Protein AF-A0A249P5S8-F1 (afdb_monomer_lite)

Structure (mmCIF, N/CA/C/O backbone):
data_AF-A0A249P5S8-F1
#
_entry.id   AF-A0A249P5S8-F1
#
loop_
_atom_site.group_PDB
_atom_site.id
_atom_site.type_symbol
_atom_site.label_atom_id
_atom_site.label_alt_id
_atom_site.label_comp_id
_atom_site.label_asym_id
_atom_site.label_entity_id
_atom_site.label_seq_id
_atom_site.pdbx_PDB_ins_code
_atom_site.Cartn_x
_atom_site.Cartn_y
_atom_site.Cartn_z
_atom_site.occupancy
_atom_site.B_iso_or_equiv
_atom_site.auth_seq_id
_atom_site.auth_comp_id
_atom_site.auth_asym_id
_atom_site.auth_atom_id
_atom_site.pdbx_PDB_model_num
ATOM 1 N N . MET A 1 1 ? -18.898 3.555 3.134 1.00 64.94 1 MET A N 1
ATOM 2 C CA . MET A 1 1 ? -17.764 3.024 3.920 1.00 64.94 1 MET A CA 1
ATOM 3 C C . MET A 1 1 ? -17.975 3.401 5.378 1.00 64.94 1 MET A C 1
ATOM 5 O O . MET A 1 1 ? -18.352 4.548 5.607 1.00 64.94 1 MET A O 1
ATOM 9 N N . PRO A 1 2 ? -17.784 2.480 6.338 1.00 76.31 2 PRO A N 1
ATOM 10 C CA . PRO A 1 2 ? -17.786 2.816 7.763 1.00 76.31 2 PRO A CA 1
ATOM 11 C C . PRO A 1 2 ? -16.733 3.896 8.052 1.00 76.31 2 PRO A C 1
ATOM 13 O O . PRO A 1 2 ? -15.637 3.835 7.495 1.00 76.31 2 PRO A O 1
ATOM 16 N N . LYS A 1 3 ? -17.052 4.889 8.890 1.00 85.56 3 LYS A N 1
ATOM 17 C CA . LYS A 1 3 ? -16.116 5.959 9.265 1.00 85.56 3 LYS A CA 1
ATOM 18 C C . LYS A 1 3 ? -15.726 5.793 10.726 1.00 85.56 3 LYS A C 1
ATOM 20 O O . LYS A 1 3 ? -16.509 6.136 11.601 1.00 85.56 3 LYS A O 1
ATOM 25 N N . ALA A 1 4 ? -14.515 5.300 10.961 1.00 88.25 4 ALA A N 1
ATOM 26 C CA . ALA A 1 4 ? -13.971 5.208 12.305 1.00 88.25 4 ALA A CA 1
ATOM 27 C C . ALA A 1 4 ? -13.692 6.599 12.894 1.00 88.25 4 ALA A C 1
ATOM 29 O O . ALA A 1 4 ? -13.228 7.505 12.197 1.00 88.25 4 ALA A O 1
ATOM 30 N N . THR A 1 5 ? -13.940 6.740 14.191 1.00 90.31 5 THR A N 1
ATOM 31 C CA . THR A 1 5 ? -13.659 7.942 14.993 1.00 90.31 5 THR A CA 1
ATOM 32 C C . THR A 1 5 ? -12.510 7.731 15.980 1.00 90.31 5 THR A C 1
ATOM 34 O O . THR A 1 5 ? -12.009 8.688 16.562 1.00 90.31 5 THR A O 1
ATOM 37 N N . SER A 1 6 ? -12.048 6.486 16.132 1.00 92.62 6 SER A N 1
ATOM 38 C CA . SER A 1 6 ? -10.920 6.107 16.984 1.00 92.62 6 SER A CA 1
ATOM 39 C C . SER A 1 6 ? -10.088 4.985 16.356 1.00 92.62 6 SER A C 1
ATOM 41 O O . SER A 1 6 ? -10.570 4.240 15.501 1.00 92.62 6 SER A O 1
ATOM 43 N N . ALA A 1 7 ? -8.845 4.821 16.820 1.00 91.06 7 ALA A N 1
ATOM 44 C CA . ALA A 1 7 ? -7.972 3.723 16.398 1.00 91.06 7 ALA A CA 1
ATOM 45 C C . ALA A 1 7 ? -8.577 2.341 16.717 1.00 91.06 7 ALA A C 1
ATOM 47 O O . ALA A 1 7 ? -8.507 1.425 15.900 1.00 91.06 7 ALA A O 1
ATOM 48 N N . GLY A 1 8 ? -9.228 2.197 17.877 1.00 92.44 8 GLY A N 1
ATOM 49 C CA . GLY A 1 8 ? -9.896 0.952 18.265 1.00 92.44 8 GLY A CA 1
ATOM 50 C C . GLY A 1 8 ? -11.066 0.601 17.344 1.00 92.44 8 GLY A C 1
ATOM 51 O O . GLY A 1 8 ? -11.173 -0.538 16.891 1.00 92.44 8 GLY A O 1
ATOM 52 N N . GLU A 1 9 ? -11.899 1.588 17.008 1.00 93.62 9 GLU A N 1
ATOM 53 C CA . GLU A 1 9 ? -13.001 1.414 16.055 1.00 93.62 9 GLU A CA 1
ATOM 54 C C . GLU A 1 9 ? -12.481 1.077 14.649 1.00 93.62 9 GLU A C 1
ATOM 56 O O . GLU A 1 9 ? -12.995 0.167 13.999 1.00 93.62 9 GLU A O 1
ATOM 61 N N . ALA A 1 10 ? -11.408 1.742 14.205 1.00 92.44 10 ALA A N 1
ATOM 62 C CA . ALA A 1 10 ? -10.759 1.443 12.932 1.00 92.44 10 ALA A CA 1
ATOM 63 C C . ALA A 1 10 ? -10.268 -0.010 12.883 1.00 92.44 10 ALA A C 1
ATOM 65 O O . ALA A 1 10 ? -10.552 -0.726 11.924 1.00 92.44 10 ALA A O 1
ATOM 66 N N . MET A 1 11 ? -9.602 -0.481 13.939 1.00 93.19 11 MET A N 1
ATOM 67 C CA . MET A 1 11 ? -9.139 -1.867 14.026 1.00 93.19 11 MET A CA 1
ATOM 68 C C . MET A 1 11 ? -10.287 -2.876 14.068 1.00 93.19 11 MET A C 1
ATOM 70 O O . MET A 1 11 ? -10.163 -3.954 13.488 1.00 93.19 11 MET A O 1
ATOM 74 N N . ALA A 1 12 ? -11.407 -2.547 14.717 1.00 92.94 12 ALA A N 1
ATOM 75 C CA . ALA A 1 12 ? -12.593 -3.399 14.709 1.00 92.94 12 ALA A CA 1
ATOM 76 C C . ALA A 1 12 ? -13.155 -3.564 13.287 1.00 92.94 12 ALA A C 1
ATOM 78 O O . ALA A 1 12 ? -13.400 -4.690 12.854 1.00 92.94 12 ALA A O 1
ATOM 79 N N . ILE A 1 13 ? -13.266 -2.464 12.535 1.00 92.38 13 ILE A N 1
ATOM 80 C CA . ILE A 1 13 ? -13.688 -2.484 11.128 1.00 92.38 13 ILE A CA 1
ATOM 81 C C . ILE A 1 13 ? -12.704 -3.302 10.284 1.00 92.38 13 ILE A C 1
ATOM 83 O O . ILE A 1 13 ? -13.120 -4.178 9.533 1.00 92.38 13 ILE A O 1
ATOM 87 N N . VAL A 1 14 ? -11.396 -3.073 10.424 1.00 91.88 14 VAL A N 1
ATOM 88 C CA . VAL A 1 14 ? -10.373 -3.828 9.681 1.00 91.88 14 VAL A CA 1
ATOM 89 C C . VAL A 1 14 ? -10.524 -5.329 9.926 1.00 91.88 14 VAL A C 1
ATOM 91 O O . VAL A 1 14 ? -10.625 -6.100 8.974 1.00 91.88 14 VAL A O 1
ATOM 94 N N . ARG A 1 15 ? -10.619 -5.753 11.190 1.00 91.38 15 ARG A N 1
ATOM 95 C CA . ARG A 1 15 ? -10.777 -7.169 11.560 1.00 91.38 15 ARG A CA 1
ATOM 96 C C . ARG A 1 15 ? -12.057 -7.798 11.015 1.00 91.38 15 ARG A C 1
ATOM 98 O O . ARG A 1 15 ? -12.051 -8.990 10.732 1.00 91.38 15 ARG A O 1
ATOM 105 N N . GLN A 1 16 ? -13.125 -7.017 10.861 1.00 91.19 16 GLN A N 1
ATOM 106 C CA . GLN A 1 16 ? -14.387 -7.490 10.296 1.00 91.19 16 GLN A CA 1
ATOM 107 C C . GLN A 1 16 ? -14.264 -7.858 8.809 1.00 91.19 16 GLN A C 1
ATOM 109 O O . GLN A 1 16 ? -14.898 -8.817 8.376 1.00 91.19 16 GLN A O 1
ATOM 114 N N . TYR A 1 17 ? -13.474 -7.107 8.035 1.00 89.25 17 TYR A N 1
ATOM 115 C CA . TYR A 1 17 ? -13.407 -7.253 6.574 1.00 89.25 17 TYR A CA 1
ATOM 116 C C . TYR A 1 17 ? -12.162 -7.986 6.064 1.00 89.25 17 TYR A C 1
ATOM 118 O O . TYR A 1 17 ? -12.139 -8.425 4.910 1.00 89.25 17 TYR A O 1
ATOM 126 N N . VAL A 1 18 ? -11.123 -8.139 6.888 1.00 86.00 18 VAL A N 1
ATOM 127 C CA . VAL A 1 18 ? -9.922 -8.893 6.504 1.00 86.00 18 VAL A CA 1
ATOM 128 C C . VAL A 1 18 ? -10.296 -10.339 6.164 1.00 86.00 18 VAL A C 1
ATOM 130 O O . VAL A 1 18 ? -11.016 -11.004 6.903 1.00 86.00 18 VAL A O 1
ATOM 133 N N . GLY A 1 19 ? -9.819 -10.810 5.009 1.00 79.81 19 GLY A N 1
ATOM 134 C CA . GLY A 1 19 ? -10.145 -12.127 4.451 1.00 79.81 19 GLY A CA 1
ATOM 135 C C . GLY A 1 19 ? -11.426 -12.168 3.608 1.00 79.81 19 GLY A C 1
ATOM 136 O O . GLY A 1 19 ? -11.618 -13.121 2.862 1.00 79.81 19 GLY A O 1
ATOM 137 N N . GLN A 1 20 ? -12.274 -11.136 3.674 1.00 83.62 20 GLN A N 1
ATOM 138 C CA . GLN A 1 20 ? -13.470 -10.998 2.828 1.00 83.62 20 GLN A CA 1
ATOM 139 C C . GLN A 1 20 ? -13.245 -10.025 1.667 1.00 83.62 20 GLN A C 1
ATOM 141 O O . GLN A 1 20 ? -13.849 -10.161 0.607 1.00 83.62 20 GLN A O 1
ATOM 146 N N . ALA A 1 21 ? -12.379 -9.033 1.874 1.00 83.12 21 ALA A N 1
ATOM 147 C CA . ALA A 1 21 ? -12.026 -8.025 0.889 1.00 83.12 21 ALA A CA 1
ATOM 148 C C . ALA A 1 21 ? -10.559 -7.602 1.037 1.00 83.12 21 ALA A C 1
ATOM 150 O O . ALA A 1 21 ? -9.907 -7.872 2.051 1.00 83.12 21 ALA A O 1
ATOM 151 N N . VAL A 1 22 ? -10.056 -6.878 0.035 1.00 82.75 22 VAL A N 1
ATOM 152 C CA . VAL A 1 22 ? -8.777 -6.170 0.138 1.00 82.75 22 VAL A CA 1
ATOM 153 C C . VAL A 1 22 ? -8.972 -4.967 1.057 1.00 82.75 22 VAL A C 1
ATOM 155 O O . VAL A 1 22 ? -9.621 -3.988 0.690 1.00 82.75 22 VAL A O 1
ATOM 158 N N . VAL A 1 23 ? -8.414 -5.043 2.264 1.00 89.69 23 VAL A N 1
ATOM 159 C CA . VAL A 1 23 ? -8.452 -3.954 3.245 1.00 89.69 23 VAL A CA 1
ATOM 160 C C . VAL A 1 23 ? -7.118 -3.218 3.215 1.00 89.69 23 VAL A C 1
ATOM 162 O O . VAL A 1 23 ? -6.068 -3.825 3.410 1.00 89.69 23 VAL A O 1
ATOM 165 N N . ARG A 1 24 ? -7.154 -1.905 2.984 1.00 91.75 24 ARG A N 1
ATOM 166 C CA . ARG A 1 24 ? -5.978 -1.026 3.018 1.00 91.75 24 ARG A CA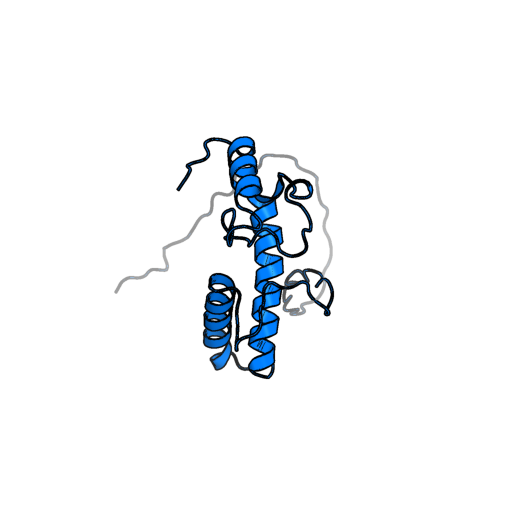 1
ATOM 167 C C . ARG A 1 24 ? -6.126 -0.012 4.138 1.00 91.75 24 ARG A C 1
ATOM 169 O O . ARG A 1 24 ? -7.209 0.539 4.329 1.00 91.75 24 ARG A O 1
ATOM 176 N N . VAL A 1 25 ? -5.052 0.215 4.887 1.00 91.69 25 VAL A N 1
ATOM 177 C CA . VAL A 1 25 ? -5.085 1.044 6.100 1.00 91.69 25 VAL A CA 1
ATOM 178 C C . VAL A 1 25 ? -4.040 2.149 6.077 1.00 91.69 25 VAL A C 1
ATOM 180 O O . VAL A 1 25 ? -2.947 1.990 5.531 1.00 91.69 25 VAL A O 1
ATOM 183 N N . GLY A 1 26 ? -4.391 3.263 6.717 1.00 90.81 26 GLY A N 1
ATOM 184 C CA . GLY A 1 26 ? -3.498 4.387 6.973 1.00 90.81 26 GLY A CA 1
ATOM 185 C C . GLY A 1 26 ? -3.066 5.171 5.731 1.00 90.81 26 GLY A C 1
ATOM 186 O O . GLY A 1 26 ? -3.635 5.042 4.642 1.00 90.81 26 GLY A O 1
ATOM 187 N N . LEU A 1 27 ? -2.060 6.023 5.936 1.00 91.81 27 LEU A N 1
ATOM 188 C CA . LEU A 1 27 ? -1.560 6.985 4.954 1.00 91.81 27 LEU A CA 1
ATOM 189 C C . LEU A 1 27 ? -0.948 6.304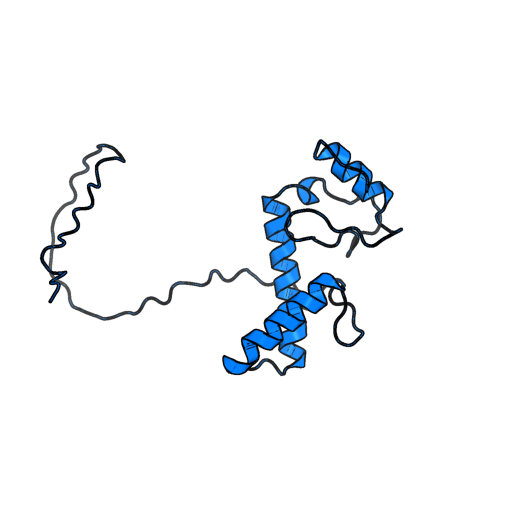 3.728 1.00 91.81 27 LEU A C 1
ATOM 191 O O . LEU A 1 27 ? -1.149 6.759 2.606 1.00 91.81 27 LEU A O 1
ATOM 195 N N . THR A 1 28 ? -0.249 5.189 3.927 1.00 93.25 28 THR A N 1
ATOM 196 C CA . THR A 1 28 ? 0.402 4.453 2.835 1.00 93.25 28 THR A CA 1
ATOM 197 C C . THR A 1 28 ? -0.553 3.526 2.092 1.00 93.25 28 THR A C 1
ATOM 199 O O . THR A 1 28 ? -0.174 2.949 1.076 1.00 93.25 28 THR A O 1
ATOM 202 N N . GLN A 1 29 ? -1.799 3.380 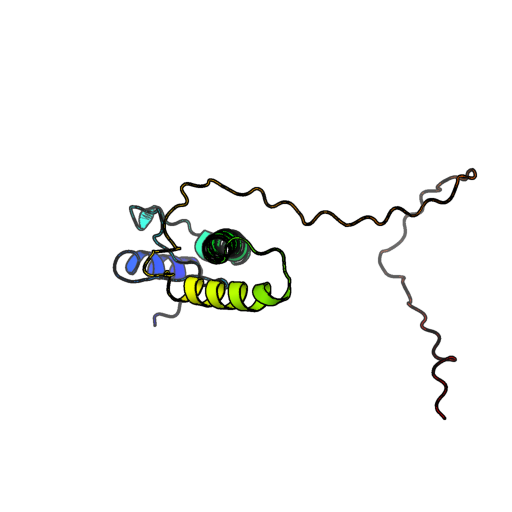2.565 1.00 93.12 29 GLN A N 1
ATOM 203 C CA . GLN A 1 29 ? -2.745 2.380 2.063 1.00 93.12 29 GLN A CA 1
ATOM 204 C C . GLN A 1 29 ? -2.171 0.954 2.155 1.00 93.12 29 GLN A C 1
ATOM 206 O O . GLN A 1 29 ? -2.334 0.140 1.238 1.00 93.12 29 GLN A O 1
ATOM 211 N N . PHE A 1 30 ? -1.497 0.666 3.276 1.00 91.25 30 PHE A N 1
ATOM 212 C CA . PHE A 1 30 ? -0.860 -0.618 3.554 1.00 91.25 30 PHE A CA 1
ATOM 213 C C . PHE A 1 30 ? -1.888 -1.757 3.457 1.00 91.25 30 PHE A C 1
ATOM 215 O O . PHE A 1 30 ? -2.909 -1.703 4.151 1.00 91.25 30 PHE A O 1
ATOM 222 N N . PRO A 1 31 ? -1.664 -2.771 2.604 1.00 89.38 31 PRO A N 1
ATOM 223 C CA . PRO A 1 31 ? -2.585 -3.888 2.458 1.00 89.38 31 PRO A CA 1
ATOM 224 C C . PRO A 1 31 ? -2.521 -4.804 3.683 1.00 89.38 31 PRO A C 1
ATOM 226 O O . PRO A 1 31 ? -1.466 -5.316 4.054 1.00 89.38 31 PRO A O 1
ATOM 229 N N . VAL A 1 32 ? -3.670 -5.026 4.313 1.00 87.06 32 VAL A N 1
ATOM 230 C CA . VAL A 1 32 ? -3.814 -5.850 5.516 1.00 87.06 32 VAL A CA 1
ATOM 231 C C . VAL A 1 32 ? -4.225 -7.271 5.138 1.00 87.06 32 VAL A C 1
ATOM 233 O O . VAL A 1 32 ? -4.978 -7.479 4.191 1.00 87.06 32 VAL A O 1
ATOM 236 N N . GLY A 1 33 ? -3.747 -8.258 5.898 1.00 77.69 33 GLY A N 1
ATOM 237 C CA . GLY A 1 33 ? -4.026 -9.680 5.663 1.00 77.69 33 GLY A CA 1
ATOM 238 C C . GLY A 1 33 ? -2.907 -10.412 4.919 1.00 77.69 33 GLY A C 1
ATOM 239 O O . GLY A 1 33 ? -2.898 -11.638 4.878 1.00 77.69 33 GLY A O 1
ATOM 240 N N . VAL A 1 34 ? -1.906 -9.687 4.416 1.00 69.94 34 VAL A N 1
ATOM 241 C CA . VAL A 1 34 ? -0.666 -10.281 3.906 1.00 69.94 34 VAL A CA 1
ATOM 242 C C . VAL A 1 34 ? 0.094 -10.953 5.050 1.00 69.94 34 VAL A C 1
ATOM 244 O O . VAL A 1 34 ? 0.485 -10.297 6.011 1.00 69.94 34 VAL A O 1
ATOM 247 N N . GLY A 1 35 ? 0.323 -12.264 4.941 1.00 66.75 35 GLY A N 1
ATOM 248 C CA . GLY A 1 35 ? 1.101 -13.028 5.924 1.00 66.75 35 GLY A CA 1
ATOM 249 C C . GLY A 1 35 ? 0.393 -13.270 7.261 1.00 66.75 35 GLY A C 1
ATOM 250 O O . GLY A 1 35 ? 1.013 -13.792 8.185 1.00 66.75 35 GLY A O 1
ATOM 251 N N . VAL A 1 36 ? -0.895 -12.929 7.370 1.00 71.75 36 VAL A N 1
ATOM 252 C CA . VAL A 1 36 ? -1.685 -13.069 8.598 1.00 71.75 36 VAL A CA 1
ATOM 253 C C . VAL A 1 36 ? -2.705 -14.192 8.425 1.00 71.75 36 VAL A C 1
ATOM 255 O O . VAL A 1 36 ? -3.419 -14.221 7.426 1.00 71.75 36 VAL A O 1
ATOM 258 N N . LYS A 1 37 ? -2.779 -15.130 9.380 1.00 75.25 37 LYS A N 1
ATOM 259 C CA . LYS A 1 37 ? -3.708 -16.274 9.300 1.00 75.25 37 LYS A CA 1
ATOM 260 C C . LYS A 1 37 ? -5.091 -15.930 9.842 1.00 75.25 37 LYS A C 1
ATOM 262 O O . LYS A 1 37 ? -6.083 -16.377 9.276 1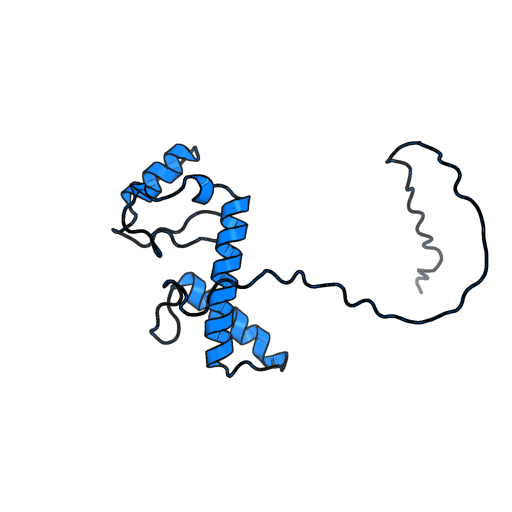.00 75.25 37 LYS A O 1
ATOM 267 N N . ASN A 1 38 ? -5.155 -15.141 10.916 1.00 81.19 38 ASN A N 1
ATOM 268 C CA . ASN A 1 38 ? -6.407 -14.761 11.561 1.00 81.19 38 ASN A CA 1
ATOM 269 C C . ASN A 1 38 ? -6.479 -13.250 11.789 1.00 81.19 38 ASN A C 1
ATOM 271 O O . ASN A 1 38 ? -5.482 -12.600 12.093 1.00 81.19 38 ASN A O 1
ATOM 275 N N . ALA A 1 39 ? -7.692 -12.692 11.748 1.00 84.31 39 ALA A N 1
ATOM 276 C CA . ALA A 1 39 ? -7.927 -11.280 12.061 1.00 84.31 39 ALA A CA 1
ATOM 277 C C . ALA A 1 39 ? -7.472 -10.892 13.486 1.00 84.31 39 ALA A C 1
ATOM 279 O O . ALA A 1 39 ? -7.119 -9.740 13.736 1.00 84.31 39 ALA A O 1
ATOM 280 N N . ALA A 1 40 ? -7.450 -11.849 14.420 1.00 86.00 40 ALA A N 1
ATOM 281 C CA . ALA A 1 40 ? -6.973 -11.640 15.787 1.00 86.00 40 ALA A CA 1
ATOM 282 C C . ALA A 1 40 ? -5.467 -11.334 15.866 1.00 86.00 40 ALA A C 1
ATOM 284 O O . ALA A 1 40 ? -5.043 -10.635 16.782 1.00 86.00 40 ALA A O 1
ATOM 285 N N . ASP A 1 41 ? -4.680 -11.790 14.889 1.00 86.00 41 ASP A N 1
ATOM 286 C CA . ASP A 1 41 ? -3.228 -11.586 14.859 1.00 86.00 41 ASP A CA 1
ATOM 287 C C . ASP A 1 41 ? -2.860 -10.151 14.414 1.00 86.00 41 ASP A C 1
ATOM 289 O O . ASP A 1 41 ? -1.703 -9.733 14.507 1.00 86.00 41 ASP A O 1
ATOM 293 N N . LEU A 1 42 ? -3.845 -9.377 13.933 1.00 87.94 42 LEU A N 1
ATOM 294 C CA . LEU A 1 42 ? -3.656 -7.999 13.489 1.00 87.94 42 LEU A CA 1
ATOM 295 C C . LEU A 1 42 ? -3.349 -7.072 14.660 1.00 87.94 42 LEU A C 1
ATOM 297 O O . LEU A 1 42 ? -4.173 -6.864 15.561 1.00 87.94 42 LEU A O 1
ATOM 301 N N . GLN A 1 43 ? -2.174 -6.462 14.574 1.00 87.31 43 GLN A N 1
ATOM 302 C CA . GLN A 1 43 ? -1.668 -5.527 15.561 1.00 87.31 43 GLN A CA 1
ATOM 303 C C . GLN A 1 43 ? -2.342 -4.151 15.424 1.00 87.31 43 GLN A C 1
ATOM 305 O O . GLN A 1 43 ? -2.615 -3.699 14.310 1.00 87.31 43 GLN A O 1
ATOM 310 N N . PRO A 1 44 ? -2.634 -3.472 16.547 1.00 87.94 44 PRO A N 1
ATOM 311 C CA . PRO A 1 44 ? -3.276 -2.157 16.535 1.00 87.94 44 PRO A CA 1
ATOM 312 C C . PRO A 1 44 ? -2.379 -1.047 15.971 1.00 87.94 44 PRO A C 1
ATOM 314 O O . PRO A 1 44 ? -2.880 0.001 15.580 1.00 87.94 44 PRO A O 1
ATOM 317 N N . ASP A 1 45 ? -1.073 -1.280 15.879 1.00 89.50 45 ASP A N 1
ATOM 318 C CA . ASP A 1 45 ? -0.106 -0.358 15.281 1.00 89.50 45 ASP A CA 1
ATOM 319 C C . ASP A 1 45 ? -0.293 -0.164 13.760 1.00 89.50 45 ASP A C 1
ATOM 321 O O . ASP A 1 45 ? 0.274 0.747 13.172 1.00 89.50 45 ASP A O 1
ATOM 325 N N . LEU A 1 46 ? -1.136 -0.969 13.102 1.00 88.25 46 LEU A N 1
ATOM 326 C CA . LEU A 1 46 ? -1.476 -0.813 11.683 1.00 88.25 46 LEU A CA 1
ATOM 327 C C . LEU A 1 46 ? -2.155 0.527 11.361 1.00 88.25 46 LEU A C 1
ATOM 329 O O . LEU A 1 46 ? -2.076 0.997 10.222 1.00 88.25 46 LEU A O 1
ATOM 333 N N . VAL A 1 47 ? -2.836 1.113 12.350 1.00 91.12 47 VAL A N 1
ATOM 334 C CA . VAL A 1 47 ? -3.508 2.416 12.243 1.00 91.12 47 VAL A CA 1
ATOM 335 C C . VAL A 1 47 ? -2.733 3.542 12.933 1.00 91.12 47 VAL A C 1
ATOM 337 O O . VAL A 1 47 ? -3.174 4.689 12.877 1.00 91.12 47 VAL A O 1
ATOM 340 N N . ASP A 1 48 ? -1.585 3.241 13.550 1.00 93.88 48 ASP A N 1
ATOM 341 C CA . ASP A 1 48 ? -0.634 4.267 13.971 1.00 93.88 48 ASP A CA 1
ATOM 342 C C . ASP A 1 48 ? 0.057 4.860 12.736 1.00 93.88 48 ASP A C 1
ATOM 344 O O . ASP A 1 48 ? 0.481 4.135 11.836 1.00 93.88 48 ASP A O 1
ATOM 348 N N . ALA A 1 49 ? 0.153 6.187 12.660 1.00 93.00 49 ALA A N 1
ATOM 349 C CA . ALA A 1 49 ? 0.647 6.858 11.461 1.00 93.00 49 ALA A CA 1
ATOM 350 C C . ALA A 1 49 ? 2.132 6.567 11.187 1.00 93.00 49 ALA A C 1
ATOM 352 O O . ALA A 1 49 ? 2.508 6.334 10.036 1.00 93.00 49 ALA A O 1
ATOM 353 N N . CYS A 1 50 ? 2.967 6.556 12.228 1.00 95.12 50 CYS A N 1
ATOM 354 C CA . CYS A 1 50 ? 4.406 6.336 12.103 1.00 95.12 50 CYS A CA 1
ATOM 355 C C . CYS A 1 50 ? 4.708 4.883 11.734 1.00 95.12 50 CYS A C 1
ATOM 357 O O . CYS A 1 50 ? 5.510 4.622 10.834 1.00 95.12 50 CYS A O 1
ATOM 359 N N . GLU A 1 51 ? 4.033 3.934 12.377 1.00 93.88 51 GLU A N 1
ATOM 360 C CA . GLU A 1 51 ? 4.179 2.516 12.050 1.00 93.88 51 GLU A CA 1
ATOM 361 C C . GLU A 1 51 ? 3.613 2.195 10.663 1.00 93.88 51 GLU A C 1
ATOM 363 O O . GLU A 1 51 ? 4.229 1.443 9.904 1.00 93.88 51 GLU A O 1
ATOM 368 N N . ASN A 1 52 ? 2.501 2.818 10.262 1.00 92.56 52 ASN A N 1
ATOM 369 C CA . ASN A 1 52 ? 1.956 2.677 8.913 1.00 92.56 52 ASN A CA 1
ATOM 370 C C . ASN A 1 52 ? 2.907 3.216 7.834 1.00 92.56 52 ASN A C 1
ATOM 372 O O . ASN A 1 52 ? 3.050 2.589 6.782 1.00 92.56 52 ASN A O 1
ATOM 376 N N . LEU A 1 53 ? 3.579 4.341 8.097 1.00 94.69 53 LEU A N 1
ATOM 377 C CA . LEU A 1 53 ? 4.636 4.867 7.233 1.00 94.69 53 LEU A CA 1
ATOM 378 C C . LEU A 1 53 ? 5.810 3.889 7.140 1.00 94.69 53 LEU A C 1
ATOM 380 O O . LEU A 1 53 ? 6.221 3.537 6.037 1.00 94.69 53 LEU A O 1
ATOM 384 N N . ARG A 1 54 ? 6.315 3.390 8.274 1.00 93.00 54 ARG A N 1
ATOM 385 C CA . ARG A 1 54 ? 7.457 2.463 8.300 1.00 93.00 54 ARG A CA 1
ATOM 386 C C . ARG A 1 54 ? 7.157 1.162 7.550 1.00 93.00 54 ARG A C 1
ATOM 388 O O . ARG A 1 54 ? 7.921 0.766 6.670 1.00 93.00 54 ARG A O 1
ATOM 395 N N . LYS A 1 55 ? 6.030 0.514 7.864 1.00 90.69 55 LYS A N 1
ATOM 396 C CA . LYS A 1 55 ? 5.602 -0.747 7.231 1.00 90.69 55 LYS A CA 1
ATOM 397 C C . LYS A 1 55 ? 5.259 -0.551 5.753 1.00 90.69 55 LYS A C 1
ATOM 399 O O . LYS A 1 55 ? 5.672 -1.352 4.917 1.00 90.69 55 LYS A O 1
ATOM 404 N N . GLY A 1 56 ? 4.546 0.529 5.431 1.00 91.62 56 GLY A N 1
ATOM 405 C CA . GLY A 1 56 ? 4.164 0.893 4.068 1.00 91.62 56 GLY A CA 1
ATOM 406 C C . GLY A 1 56 ? 5.355 1.132 3.157 1.00 91.62 56 GLY A C 1
ATOM 407 O O . GLY A 1 56 ? 5.458 0.483 2.121 1.00 91.62 56 GLY A O 1
ATOM 408 N N . THR A 1 57 ? 6.285 1.995 3.562 1.00 93.12 57 THR A N 1
ATOM 409 C CA . THR A 1 57 ? 7.477 2.308 2.763 1.00 93.12 57 THR A CA 1
ATOM 410 C C . THR A 1 57 ? 8.380 1.091 2.593 1.00 93.12 57 THR A C 1
ATOM 412 O O . THR A 1 57 ? 8.883 0.858 1.497 1.00 93.12 57 THR A O 1
ATOM 415 N N . SER A 1 58 ? 8.540 0.265 3.634 1.00 92.19 58 SER A N 1
ATOM 416 C CA . SER A 1 58 ? 9.303 -0.986 3.534 1.00 92.19 58 SER A CA 1
ATOM 417 C C . SER A 1 58 ? 8.701 -1.939 2.493 1.00 92.19 58 SER A C 1
ATOM 419 O O . SER A 1 58 ? 9.413 -2.457 1.630 1.00 92.19 58 SER A O 1
ATOM 421 N N . MET A 1 59 ? 7.377 -2.116 2.510 1.00 90.25 59 MET A N 1
ATOM 422 C CA . MET A 1 59 ? 6.691 -2.957 1.530 1.00 90.25 59 MET A CA 1
ATOM 423 C C . MET A 1 59 ? 6.715 -2.341 0.124 1.00 90.25 59 MET A C 1
ATOM 425 O O . MET A 1 59 ? 6.918 -3.057 -0.853 1.00 90.25 59 MET A O 1
ATOM 429 N N . PHE A 1 60 ? 6.568 -1.021 -0.004 1.00 93.62 60 PHE A N 1
ATOM 430 C CA . PHE A 1 60 ? 6.675 -0.340 -1.294 1.00 93.62 60 PHE A CA 1
ATOM 431 C C . PHE A 1 60 ? 8.077 -0.482 -1.898 1.00 93.62 60 PHE A C 1
ATOM 433 O O . PHE A 1 60 ? 8.199 -0.785 -3.080 1.00 93.62 60 PHE A O 1
ATOM 440 N N . ALA A 1 61 ? 9.138 -0.370 -1.093 1.00 93.25 61 ALA A N 1
ATOM 441 C CA . ALA A 1 61 ? 10.509 -0.599 -1.550 1.00 93.25 61 ALA A CA 1
ATOM 442 C C . ALA A 1 61 ? 10.712 -2.027 -2.089 1.00 93.25 61 ALA A C 1
ATOM 444 O O . ALA A 1 61 ? 11.450 -2.233 -3.054 1.00 93.25 61 ALA A O 1
ATOM 445 N N . LYS A 1 62 ? 10.029 -3.024 -1.509 1.00 90.31 62 LYS A N 1
ATOM 446 C CA . LYS A 1 62 ? 9.984 -4.378 -2.074 1.00 90.31 62 LYS A CA 1
ATOM 447 C C . LYS A 1 62 ? 9.301 -4.391 -3.443 1.00 90.31 62 LYS A C 1
ATOM 449 O O . LYS A 1 62 ? 9.859 -4.967 -4.375 1.00 90.31 62 LYS A O 1
ATOM 454 N N . VAL A 1 63 ? 8.122 -3.782 -3.570 1.00 92.50 63 VAL A N 1
ATOM 455 C CA . VAL A 1 63 ? 7.399 -3.706 -4.854 1.00 92.50 63 VAL A CA 1
ATOM 456 C C . VAL A 1 63 ? 8.267 -3.033 -5.915 1.00 92.50 63 VAL A C 1
ATOM 458 O O . VAL A 1 63 ? 8.442 -3.590 -6.995 1.00 92.50 63 VAL A O 1
ATOM 461 N N . LEU A 1 64 ? 8.894 -1.906 -5.577 1.00 93.19 64 LEU A N 1
ATOM 462 C CA . LEU A 1 64 ? 9.814 -1.194 -6.458 1.00 93.19 64 LEU A CA 1
ATOM 463 C C . LEU A 1 64 ? 10.963 -2.090 -6.935 1.00 93.19 64 LEU A C 1
ATOM 465 O O . LEU A 1 64 ? 11.274 -2.091 -8.119 1.00 93.19 64 LEU A O 1
ATOM 469 N N . ARG A 1 65 ? 11.552 -2.908 -6.054 1.00 90.19 65 ARG A N 1
ATOM 470 C CA . ARG A 1 65 ? 12.604 -3.865 -6.436 1.00 90.19 65 ARG A CA 1
ATOM 471 C C . ARG A 1 65 ? 12.098 -4.959 -7.376 1.00 90.19 65 ARG A C 1
ATOM 473 O O . ARG A 1 65 ? 12.824 -5.348 -8.285 1.00 90.19 65 ARG A O 1
ATOM 480 N N . ILE A 1 66 ? 10.885 -5.472 -7.155 1.00 90.25 66 ILE A N 1
ATOM 481 C CA . ILE A 1 66 ? 10.275 -6.471 -8.047 1.00 90.25 66 ILE A CA 1
ATOM 482 C C . ILE A 1 66 ? 10.118 -5.883 -9.450 1.00 90.25 66 ILE A C 1
ATOM 484 O O . ILE A 1 66 ? 10.549 -6.513 -10.413 1.00 90.25 66 ILE A O 1
ATOM 488 N N . VAL A 1 67 ? 9.568 -4.671 -9.544 1.00 93.12 67 VAL A N 1
ATOM 489 C CA . VAL A 1 67 ? 9.386 -3.972 -10.821 1.00 93.12 67 VAL A CA 1
ATOM 490 C C . VAL A 1 67 ? 10.740 -3.660 -11.454 1.00 93.12 67 VAL A C 1
ATOM 492 O O . VAL A 1 67 ? 11.002 -4.095 -12.563 1.00 93.12 67 VAL A O 1
ATOM 495 N N . ALA A 1 68 ? 11.676 -3.028 -10.743 1.00 91.94 68 ALA A N 1
ATOM 496 C CA . ALA A 1 68 ? 13.006 -2.727 -11.284 1.00 91.94 68 ALA A CA 1
ATOM 497 C C . ALA A 1 68 ? 13.732 -3.976 -11.821 1.00 91.94 68 ALA A C 1
ATOM 499 O O . ALA A 1 68 ? 14.420 -3.914 -12.841 1.00 91.94 68 ALA A O 1
ATOM 500 N N . LYS A 1 69 ? 13.548 -5.135 -11.174 1.00 90.50 69 LYS A N 1
ATOM 501 C CA . LYS A 1 69 ? 14.118 -6.404 -11.634 1.00 90.50 69 LYS A CA 1
ATOM 502 C C . LYS A 1 69 ? 13.517 -6.882 -12.959 1.00 90.50 69 LYS A C 1
ATOM 504 O O . LYS A 1 69 ? 14.268 -7.446 -13.753 1.00 90.50 69 LYS A O 1
ATOM 509 N N . SER A 1 70 ? 12.226 -6.669 -13.225 1.00 90.44 70 SER A N 1
ATOM 510 C CA . SER A 1 70 ? 11.638 -7.033 -14.527 1.00 90.44 70 SER A CA 1
ATOM 511 C C . SER A 1 70 ? 12.195 -6.174 -15.666 1.00 90.44 70 SER A C 1
ATOM 513 O O . SER A 1 70 ? 12.368 -6.663 -16.778 1.00 90.44 70 SER A O 1
ATOM 515 N N . TYR A 1 71 ? 12.601 -4.942 -15.353 1.00 90.94 71 TYR A N 1
ATOM 516 C CA . TYR A 1 71 ? 13.312 -4.036 -16.257 1.00 90.94 71 TYR A CA 1
ATOM 517 C C . TYR A 1 71 ? 14.813 -4.351 -16.417 1.00 90.94 71 TYR A C 1
ATOM 519 O O . TYR A 1 71 ? 15.517 -3.641 -17.131 1.00 90.94 71 TYR A O 1
ATOM 527 N N . GLY A 1 72 ? 15.332 -5.399 -15.768 1.00 91.31 72 GLY A N 1
ATOM 528 C CA . GLY A 1 72 ? 16.752 -5.763 -15.832 1.00 91.31 72 GLY A CA 1
ATOM 529 C C . GLY A 1 72 ? 17.663 -4.963 -14.895 1.00 91.31 72 GLY A C 1
ATOM 530 O O . GLY A 1 72 ? 18.874 -4.987 -15.084 1.00 91.31 72 GLY A O 1
ATOM 531 N N . ASN A 1 73 ? 17.101 -4.293 -13.880 1.00 88.12 73 ASN A N 1
ATOM 532 C CA . ASN A 1 73 ? 17.810 -3.436 -12.921 1.00 88.12 73 ASN A CA 1
ATOM 533 C C . ASN A 1 73 ? 18.678 -2.353 -13.602 1.00 88.12 73 ASN A C 1
ATOM 535 O O . ASN A 1 73 ? 19.897 -2.342 -13.416 1.00 88.12 73 ASN A O 1
ATOM 539 N N . PRO A 1 74 ? 18.067 -1.477 -14.423 1.00 86.69 74 PRO A N 1
ATOM 540 C CA . PRO A 1 74 ? 18.802 -0.474 -15.181 1.00 86.69 74 PRO A CA 1
ATOM 541 C C . PRO A 1 74 ? 19.431 0.575 -14.258 1.00 86.69 74 PRO A C 1
ATOM 543 O O . PRO A 1 74 ? 18.825 0.991 -13.274 1.00 86.69 74 PRO A O 1
ATOM 546 N N . GLU A 1 75 ? 20.632 1.027 -14.617 1.00 83.31 75 GLU A N 1
ATOM 547 C CA . GLU A 1 75 ? 21.355 2.100 -13.914 1.00 83.31 75 GLU A CA 1
ATOM 548 C C . GLU A 1 75 ? 21.137 3.481 -14.556 1.00 83.31 75 GLU A C 1
ATOM 550 O O . GLU A 1 75 ? 21.540 4.494 -14.000 1.00 83.31 75 GLU A O 1
ATOM 555 N N . SER A 1 76 ? 20.514 3.538 -15.739 1.00 85.62 76 SER A N 1
ATOM 556 C CA . SER A 1 76 ? 20.241 4.793 -16.442 1.00 85.62 76 SER A CA 1
ATOM 557 C C . SER A 1 76 ? 19.052 5.536 -15.833 1.00 85.62 76 SER A C 1
ATOM 559 O O . SER A 1 76 ? 17.948 4.981 -15.768 1.00 85.62 76 SER A O 1
ATOM 561 N N . ASP A 1 77 ? 19.240 6.818 -15.527 1.00 85.69 77 ASP A N 1
ATOM 562 C CA . ASP A 1 77 ? 18.203 7.678 -14.943 1.00 85.69 77 ASP A CA 1
ATOM 563 C C . ASP A 1 77 ? 16.959 7.847 -15.835 1.00 85.69 77 ASP A C 1
ATOM 565 O O . ASP A 1 77 ? 15.862 8.063 -15.325 1.00 85.69 77 ASP A O 1
ATOM 569 N N . ASP A 1 78 ? 17.087 7.665 -17.153 1.00 90.00 78 ASP A N 1
ATOM 570 C CA . ASP A 1 78 ? 15.988 7.835 -18.117 1.00 90.00 78 ASP A CA 1
ATOM 571 C C . ASP A 1 78 ? 14.827 6.843 -17.916 1.00 90.00 78 ASP A C 1
ATOM 573 O O . ASP A 1 78 ? 13.688 7.122 -18.293 1.00 90.00 78 ASP A O 1
ATOM 577 N N . VAL A 1 79 ? 15.098 5.676 -17.320 1.00 90.62 79 VAL A N 1
ATOM 578 C CA . VAL A 1 79 ? 14.109 4.595 -17.139 1.00 90.62 79 VAL A CA 1
ATOM 579 C C . VAL A 1 79 ? 13.508 4.607 -15.726 1.00 90.62 79 VAL A C 1
ATOM 581 O O . VAL A 1 79 ? 12.423 4.063 -15.505 1.00 90.62 79 VAL A O 1
ATOM 584 N N . ILE A 1 80 ? 14.163 5.279 -14.771 1.00 90.31 80 ILE A N 1
ATOM 585 C CA . ILE A 1 80 ? 13.735 5.347 -13.365 1.00 90.31 80 ILE A CA 1
ATOM 586 C C . ILE A 1 80 ? 12.302 5.889 -13.210 1.00 90.31 80 ILE A C 1
ATOM 588 O O . ILE A 1 80 ? 11.537 5.274 -12.460 1.00 90.31 80 ILE A O 1
ATOM 592 N N . PRO A 1 81 ? 11.876 6.964 -13.911 1.00 94.62 81 PRO A N 1
ATOM 593 C CA . PRO A 1 81 ? 10.508 7.463 -13.793 1.00 94.62 81 PRO A CA 1
ATOM 594 C C . PRO A 1 81 ? 9.457 6.411 -14.160 1.00 94.62 81 PRO A C 1
ATOM 596 O O . PRO A 1 81 ? 8.483 6.245 -13.431 1.00 94.62 81 PRO A O 1
ATOM 599 N N . GLN A 1 82 ? 9.672 5.650 -15.238 1.00 95.06 82 GLN A N 1
ATOM 600 C CA . GLN A 1 82 ? 8.725 4.615 -15.663 1.00 95.06 82 GLN A CA 1
ATOM 601 C C . GLN A 1 82 ? 8.654 3.463 -14.654 1.00 95.06 82 GLN A C 1
ATOM 603 O O . GLN A 1 82 ? 7.565 3.014 -14.307 1.00 95.06 82 GLN A O 1
ATOM 608 N N . ILE A 1 83 ? 9.803 3.020 -14.135 1.00 95.25 83 ILE A N 1
ATOM 609 C CA . ILE A 1 83 ? 9.868 1.976 -13.101 1.00 95.25 83 ILE A CA 1
ATOM 610 C C . ILE A 1 83 ? 9.107 2.409 -11.846 1.00 95.25 83 ILE A C 1
ATOM 612 O O . ILE A 1 83 ? 8.385 1.608 -11.249 1.00 95.25 83 ILE A O 1
ATOM 616 N N . PHE A 1 84 ? 9.259 3.669 -11.437 1.00 95.75 84 PHE A N 1
ATOM 617 C CA . PHE A 1 84 ? 8.551 4.204 -10.282 1.00 95.75 84 PHE A CA 1
ATOM 618 C C . PHE A 1 84 ? 7.034 4.236 -10.505 1.00 95.75 84 PHE A C 1
ATOM 620 O O . PHE A 1 84 ? 6.290 3.765 -9.644 1.00 95.75 84 PHE A O 1
ATOM 627 N N . GLU A 1 85 ? 6.570 4.729 -11.655 1.00 97.19 85 GLU A N 1
ATOM 628 C CA . GLU A 1 85 ? 5.138 4.763 -11.987 1.00 97.19 85 GLU A CA 1
ATOM 629 C C . GLU A 1 85 ? 4.523 3.357 -12.033 1.00 97.19 85 GLU A C 1
ATOM 631 O O . GLU A 1 85 ? 3.458 3.115 -11.454 1.00 97.19 85 GLU A O 1
ATOM 636 N N . ASP A 1 86 ? 5.228 2.394 -12.622 1.00 96.94 86 ASP A N 1
ATOM 637 C CA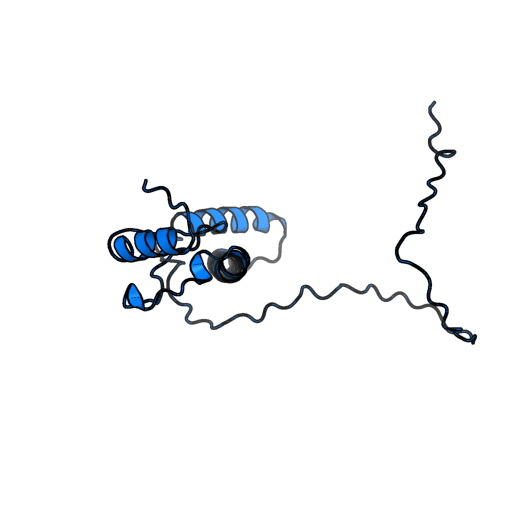 . ASP A 1 86 ? 4.805 0.995 -12.649 1.00 96.94 86 ASP A CA 1
ATOM 638 C C . ASP A 1 86 ? 4.778 0.378 -11.245 1.00 96.94 86 ASP A C 1
ATOM 640 O O . ASP A 1 86 ? 3.857 -0.371 -10.909 1.00 96.94 86 ASP A O 1
ATOM 644 N N . ALA A 1 87 ? 5.733 0.728 -10.380 1.00 96.12 87 ALA A N 1
ATOM 645 C CA . ALA A 1 87 ? 5.730 0.312 -8.980 1.00 96.12 87 ALA A CA 1
ATOM 646 C C . ALA A 1 87 ? 4.561 0.924 -8.193 1.00 96.12 87 ALA A C 1
ATOM 648 O O . ALA A 1 87 ? 3.943 0.233 -7.377 1.00 96.12 87 ALA A O 1
ATOM 649 N N . VAL A 1 88 ? 4.201 2.185 -8.448 1.00 96.31 88 VAL A N 1
ATOM 650 C CA . VAL A 1 88 ? 3.002 2.820 -7.876 1.00 96.31 88 VAL A CA 1
ATOM 651 C C . VAL A 1 88 ? 1.735 2.125 -8.370 1.00 96.31 88 VAL A C 1
ATOM 653 O O . VAL A 1 88 ? 0.830 1.854 -7.572 1.00 96.31 88 VAL A O 1
ATOM 656 N N . TYR A 1 89 ? 1.662 1.792 -9.659 1.00 95.94 89 TYR A N 1
ATOM 657 C CA . TYR A 1 89 ? 0.550 1.026 -10.214 1.00 95.94 89 TYR A CA 1
ATOM 658 C C . TYR A 1 89 ? 0.435 -0.346 -9.538 1.00 95.94 89 TYR A C 1
ATOM 660 O O . TYR A 1 89 ? -0.621 -0.663 -8.982 1.00 95.94 89 TYR A O 1
ATOM 668 N N . ALA A 1 90 ? 1.534 -1.099 -9.477 1.00 95.25 90 ALA A N 1
ATOM 669 C CA . ALA A 1 90 ? 1.610 -2.406 -8.832 1.00 95.25 90 ALA A CA 1
ATOM 670 C C . ALA A 1 90 ? 1.263 -2.353 -7.338 1.00 95.25 90 ALA A C 1
ATOM 672 O O . ALA A 1 90 ? 0.575 -3.231 -6.818 1.00 95.25 90 ALA A O 1
ATOM 673 N N . TRP A 1 91 ? 1.677 -1.300 -6.628 1.00 94.06 91 TRP A N 1
ATOM 674 C CA . TRP A 1 91 ? 1.303 -1.077 -5.230 1.00 94.06 91 TRP A CA 1
ATOM 675 C C . TRP A 1 91 ? -0.207 -0.926 -5.056 1.00 94.06 91 TRP A C 1
ATOM 677 O O . TRP A 1 91 ? -0.781 -1.478 -4.111 1.00 94.06 91 TRP A O 1
ATOM 687 N N . LYS A 1 92 ? -0.860 -0.183 -5.956 1.00 92.12 92 LYS A N 1
ATOM 688 C CA . LYS A 1 92 ? -2.303 0.094 -5.911 1.00 92.12 92 LYS A CA 1
ATOM 689 C C . LYS A 1 92 ? -3.136 -1.129 -6.281 1.00 92.12 92 LYS A C 1
ATOM 691 O O . LYS A 1 92 ? -4.126 -1.405 -5.600 1.00 92.12 92 LYS A O 1
ATOM 696 N N . THR A 1 93 ? -2.744 -1.866 -7.314 1.00 91.94 93 THR A N 1
ATOM 697 C CA . THR A 1 93 ? -3.460 -3.069 -7.771 1.00 91.94 93 THR A CA 1
ATOM 698 C C . THR A 1 93 ? -3.142 -4.288 -6.910 1.00 91.94 93 THR A C 1
ATOM 700 O O . THR A 1 93 ? -4.008 -5.126 -6.685 1.00 91.94 93 THR A O 1
ATOM 703 N N . GLY A 1 94 ? -1.928 -4.350 -6.362 1.00 89.81 94 GLY A N 1
ATOM 704 C CA . GLY A 1 94 ? -1.381 -5.523 -5.689 1.00 89.81 94 GLY A CA 1
ATOM 705 C C . GLY A 1 94 ? -0.788 -6.566 -6.642 1.00 89.81 94 GLY A C 1
ATOM 706 O O . GLY A 1 94 ? -0.395 -7.644 -6.187 1.00 89.81 94 GLY A O 1
ATOM 707 N N . GLU A 1 95 ? -0.691 -6.246 -7.933 1.00 90.94 95 GLU A N 1
ATOM 708 C CA . GLU A 1 95 ? -0.231 -7.142 -8.994 1.00 90.94 95 GLU A CA 1
ATOM 709 C C . GLU A 1 95 ? 0.690 -6.429 -9.983 1.00 90.94 95 GLU A C 1
ATOM 711 O O . GLU A 1 95 ? 0.496 -5.256 -10.304 1.00 90.94 95 GLU A O 1
ATOM 716 N N . PHE A 1 96 ? 1.658 -7.171 -10.509 1.00 92.62 96 PHE A N 1
ATOM 717 C CA . PHE A 1 96 ? 2.548 -6.742 -11.579 1.00 92.62 96 PHE A CA 1
ATOM 718 C C . PHE A 1 96 ? 2.835 -7.935 -12.492 1.00 92.62 96 PHE A C 1
ATOM 720 O O . PHE A 1 96 ? 3.162 -9.010 -11.995 1.00 92.62 96 PHE A O 1
ATOM 727 N N . GLU A 1 97 ? 2.646 -7.780 -13.806 1.00 88.62 97 GLU A N 1
ATOM 728 C CA . GLU A 1 97 ? 2.805 -8.867 -14.797 1.00 88.62 97 GLU A CA 1
ATOM 729 C C . GLU A 1 97 ? 2.035 -10.165 -14.445 1.00 88.62 97 GLU A C 1
ATOM 731 O O . GLU A 1 97 ? 2.472 -11.277 -14.730 1.00 88.62 97 GLU A O 1
ATOM 736 N N . GLY A 1 98 ? 0.871 -10.038 -13.796 1.00 84.06 98 GLY A N 1
ATOM 737 C CA . GLY A 1 98 ? 0.061 -11.182 -13.350 1.00 84.06 98 GLY A CA 1
ATOM 738 C C . GLY A 1 98 ? 0.591 -11.897 -12.100 1.00 84.06 98 GLY A C 1
ATOM 739 O O . GLY A 1 98 ? 0.059 -12.938 -11.716 1.00 84.06 98 GLY A O 1
ATOM 740 N N . VAL A 1 99 ? 1.619 -11.348 -11.447 1.00 84.50 99 VAL A N 1
ATOM 741 C CA . VAL A 1 99 ? 2.184 -11.854 -10.192 1.00 84.50 99 VAL A CA 1
ATOM 742 C C . VAL A 1 99 ? 1.781 -10.941 -9.038 1.00 84.50 99 VAL A C 1
ATOM 744 O O . VAL A 1 99 ? 1.909 -9.719 -9.111 1.00 84.50 99 VAL A O 1
ATOM 747 N N . SER A 1 100 ? 1.329 -11.533 -7.929 1.00 85.50 100 SER A N 1
ATOM 748 C CA . SER A 1 100 ? 1.058 -10.768 -6.712 1.00 85.50 100 SER A CA 1
ATOM 749 C C . SER A 1 100 ? 2.358 -10.217 -6.124 1.00 85.50 100 SER A C 1
ATOM 751 O O . SER A 1 100 ? 3.226 -10.972 -5.683 1.00 85.50 100 SER A O 1
ATOM 753 N N . VAL A 1 101 ? 2.469 -8.891 -6.052 1.00 85.56 101 VAL A N 1
ATOM 754 C CA . VAL A 1 101 ? 3.621 -8.206 -5.434 1.00 85.56 101 VAL A CA 1
ATOM 755 C C . VAL A 1 101 ? 3.463 -8.044 -3.921 1.00 85.56 101 VAL A C 1
ATOM 757 O O . VAL A 1 101 ? 4.402 -7.662 -3.221 1.00 85.56 101 VAL A O 1
ATOM 760 N N . LEU A 1 102 ? 2.273 -8.363 -3.403 1.00 83.12 102 LEU A N 1
ATOM 761 C CA . LEU A 1 102 ? 1.920 -8.242 -1.992 1.00 83.12 102 LEU A CA 1
ATOM 762 C C . LEU A 1 102 ? 2.155 -9.526 -1.192 1.00 83.12 102 LEU A C 1
ATOM 764 O O . LEU A 1 102 ? 1.923 -9.526 0.006 1.00 83.12 102 LEU A O 1
ATOM 768 N N . ALA A 1 103 ? 2.612 -10.618 -1.807 1.00 71.50 103 ALA A N 1
ATOM 769 C CA . ALA A 1 103 ? 2.959 -11.842 -1.083 1.00 71.50 103 ALA A CA 1
ATOM 770 C C . ALA A 1 103 ? 4.164 -11.628 -0.133 1.00 71.50 103 ALA A C 1
ATOM 772 O O . ALA A 1 103 ? 4.916 -10.670 -0.319 1.00 71.50 103 ALA A O 1
ATOM 773 N N . PRO A 1 104 ? 4.406 -12.502 0.866 1.00 59.72 104 PRO A N 1
ATOM 774 C CA . PRO A 1 104 ? 5.655 -12.513 1.639 1.00 59.72 104 PRO A CA 1
ATOM 775 C C . PRO A 1 104 ? 6.895 -12.641 0.735 1.00 59.72 104 PRO A C 1
ATOM 777 O O . PRO A 1 104 ? 6.830 -13.234 -0.338 1.00 59.72 104 PRO A O 1
ATOM 780 N N . ASP A 1 105 ? 8.019 -12.025 1.113 1.00 55.66 105 ASP A N 1
ATOM 781 C CA . ASP A 1 105 ? 9.251 -12.024 0.304 1.00 55.66 105 ASP A CA 1
ATOM 782 C C . ASP A 1 105 ? 10.093 -13.295 0.524 1.00 55.66 105 ASP A C 1
ATOM 784 O O . ASP A 1 105 ? 10.421 -13.574 1.678 1.00 55.66 105 ASP A O 1
ATOM 788 N N . PRO A 1 106 ? 10.506 -14.043 -0.520 1.00 49.12 106 PRO A N 1
ATOM 789 C CA . PRO A 1 106 ? 11.575 -15.036 -0.382 1.00 49.12 106 PRO A CA 1
ATOM 790 C C . PRO A 1 106 ? 12.975 -14.407 -0.201 1.00 49.12 106 PRO A C 1
ATOM 792 O O . PRO A 1 106 ? 13.899 -15.115 0.188 1.00 49.12 106 PRO A O 1
ATOM 795 N N . GLY A 1 107 ? 13.148 -13.106 -0.478 1.00 53.28 107 GLY A N 1
ATOM 796 C CA . GLY A 1 107 ? 14.435 -12.395 -0.508 1.00 53.28 107 GLY A CA 1
ATOM 797 C C . GLY A 1 107 ? 14.927 -11.762 0.803 1.00 53.28 107 GLY A C 1
ATOM 798 O O . GLY A 1 107 ? 16.042 -11.250 0.826 1.00 53.28 107 GLY A O 1
ATOM 799 N N . GLY A 1 108 ? 14.155 -11.828 1.896 1.00 47.53 108 GLY A N 1
ATOM 800 C CA . GLY A 1 108 ? 14.569 -11.327 3.217 1.00 47.53 108 GLY A CA 1
ATOM 801 C C . GLY A 1 108 ? 14.506 -9.800 3.400 1.00 47.53 108 GLY A C 1
ATOM 802 O O . GLY A 1 108 ? 14.351 -9.029 2.458 1.00 47.53 108 GLY A O 1
ATOM 803 N N . SER A 1 109 ? 14.580 -9.358 4.662 1.00 46.00 109 SER A N 1
ATOM 804 C CA . SER A 1 109 ? 14.495 -7.944 5.048 1.00 46.00 109 SER A CA 1
ATOM 805 C C . SER A 1 109 ? 15.712 -7.154 4.574 1.00 46.00 109 SER A C 1
ATOM 807 O O . SER A 1 109 ? 16.846 -7.507 4.891 1.00 46.00 109 SER A O 1
ATOM 809 N N . VAL A 1 110 ? 15.469 -6.038 3.897 1.00 42.66 110 VAL A N 1
ATOM 810 C CA . VAL A 1 110 ? 16.511 -5.077 3.534 1.00 42.66 110 VAL A CA 1
ATOM 811 C C . VAL A 1 110 ? 16.741 -4.178 4.738 1.00 42.66 110 VAL A C 1
ATOM 813 O O . VAL A 1 110 ? 15.805 -3.529 5.211 1.00 42.66 110 VAL A O 1
ATOM 816 N N . ALA A 1 111 ? 17.973 -4.162 5.248 1.00 39.56 111 ALA A N 1
ATOM 817 C CA . ALA A 1 111 ? 18.406 -3.094 6.133 1.00 39.56 111 ALA A CA 1
ATOM 818 C C . ALA A 1 111 ? 18.172 -1.780 5.386 1.00 39.56 111 ALA A C 1
ATOM 820 O O . ALA A 1 111 ? 18.605 -1.634 4.245 1.00 39.56 111 ALA A O 1
ATOM 821 N N . THR A 1 112 ? 17.439 -0.853 5.997 1.00 37.00 112 THR A N 1
ATOM 822 C CA . THR A 1 112 ? 17.449 0.543 5.572 1.00 37.00 112 THR A CA 1
ATOM 823 C C . THR A 1 112 ? 18.890 1.015 5.683 1.00 37.00 112 THR A C 1
ATOM 825 O O . THR A 1 112 ? 19.313 1.435 6.758 1.00 37.00 112 THR A O 1
ATOM 828 N N . GLU A 1 113 ? 19.666 0.879 4.610 1.00 37.72 113 GLU A N 1
ATOM 829 C CA . GLU A 1 113 ? 20.833 1.718 4.428 1.00 37.72 113 GLU A CA 1
ATOM 830 C C . GLU A 1 113 ? 20.277 3.134 4.424 1.00 37.72 113 GLU A C 1
ATOM 832 O O . GLU A 1 113 ? 19.553 3.554 3.517 1.00 37.72 113 GLU A O 1
ATOM 837 N N . GLU A 1 114 ? 20.519 3.829 5.536 1.00 38.84 114 GLU A N 1
ATOM 838 C CA . GLU A 1 114 ? 20.556 5.275 5.529 1.00 38.84 114 GLU A CA 1
ATOM 839 C C . GLU A 1 114 ? 21.313 5.661 4.265 1.00 38.84 114 GLU A C 1
ATOM 841 O O . GLU A 1 114 ? 22.405 5.148 4.020 1.00 38.84 114 GLU A O 1
ATOM 846 N N . VAL A 1 115 ? 20.712 6.515 3.440 1.00 34.62 115 VAL A N 1
ATOM 847 C CA . VAL A 1 115 ? 21.429 7.204 2.374 1.00 34.62 115 VAL A CA 1
ATOM 848 C C . VAL A 1 115 ? 22.529 7.997 3.079 1.00 34.62 115 VAL A C 1
ATOM 850 O O . VAL A 1 115 ? 22.323 9.118 3.547 1.00 34.62 115 VAL A O 1
ATOM 853 N N . LEU A 1 116 ? 23.67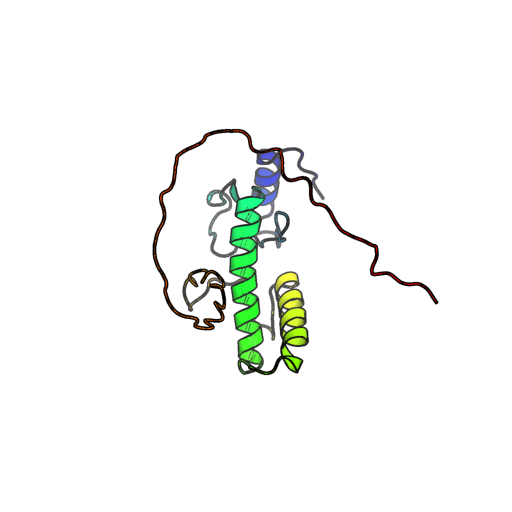1 7.344 3.285 1.00 36.50 116 LEU A N 1
ATOM 854 C CA . LEU A 1 116 ? 24.847 7.918 3.889 1.00 36.50 116 LEU A CA 1
ATOM 855 C C . LEU A 1 116 ? 25.354 8.936 2.883 1.00 36.50 116 LEU A C 1
ATOM 857 O O . LEU A 1 116 ? 25.824 8.587 1.805 1.00 36.50 116 LEU A O 1
ATOM 861 N N . ARG A 1 117 ? 25.162 10.200 3.267 1.00 44.94 117 ARG A N 1
ATOM 862 C CA . ARG A 1 117 ? 26.025 11.349 2.996 1.00 44.94 117 ARG A CA 1
ATOM 863 C C . ARG A 1 117 ? 27.160 11.033 2.020 1.00 44.94 117 ARG A C 1
ATOM 865 O O . ARG A 1 117 ? 28.166 10.438 2.403 1.00 44.94 117 ARG A O 1
ATOM 872 N N . SER A 1 118 ? 27.031 11.529 0.798 1.00 32.62 118 SER A N 1
ATOM 873 C CA . SER A 1 118 ? 28.192 11.797 -0.040 1.00 32.62 118 SER A CA 1
ATOM 874 C C . SER A 1 118 ? 28.945 12.977 0.581 1.00 32.62 118 SER A C 1
ATOM 876 O O . SER A 1 118 ? 28.623 14.133 0.325 1.00 32.62 118 SER A O 1
ATOM 878 N N . ASP A 1 119 ? 29.887 12.676 1.478 1.00 32.84 119 ASP A N 1
ATOM 879 C CA . ASP A 1 119 ? 30.974 13.586 1.835 1.00 32.84 119 ASP A CA 1
ATOM 880 C C . ASP A 1 119 ? 31.903 13.691 0.619 1.00 32.84 119 ASP A C 1
ATOM 882 O O . ASP A 1 119 ? 32.712 12.792 0.360 1.00 32.84 119 ASP A O 1
ATOM 886 N N . ASP A 1 120 ? 31.804 14.799 -0.113 1.00 32.59 120 ASP A N 1
ATOM 887 C CA . ASP A 1 120 ? 32.903 15.270 -0.946 1.00 32.59 120 ASP A CA 1
ATOM 888 C C . ASP A 1 120 ? 34.034 15.721 -0.017 1.00 32.59 120 ASP A C 1
ATOM 890 O O . ASP A 1 120 ? 34.026 16.799 0.582 1.00 32.59 120 ASP A O 1
ATOM 894 N N . ARG A 1 121 ? 35.015 14.832 0.140 1.00 35.00 121 ARG A N 1
ATOM 895 C CA . ARG A 1 121 ? 36.323 15.159 0.694 1.00 35.00 121 ARG A CA 1
ATOM 896 C C . ARG A 1 121 ? 37.069 16.011 -0.321 1.00 35.00 121 ARG A C 1
ATOM 898 O O . ARG A 1 121 ? 37.655 15.456 -1.245 1.00 35.00 121 ARG A O 1
ATOM 905 N N . ASP A 1 122 ? 37.145 17.312 -0.068 1.00 32.62 122 ASP A N 1
ATOM 906 C CA . ASP A 1 122 ? 38.252 18.119 -0.566 1.00 32.62 122 ASP A CA 1
ATOM 907 C C . ASP A 1 122 ? 39.164 18.537 0.587 1.00 32.62 122 ASP A C 1
ATOM 909 O O . ASP A 1 122 ? 38.768 19.113 1.602 1.00 32.62 122 ASP A O 1
ATOM 913 N N . SER A 1 123 ? 40.418 18.138 0.437 1.00 32.16 123 SER A N 1
ATOM 914 C CA . SER A 1 123 ? 41.508 18.296 1.381 1.00 32.16 123 SER A CA 1
ATOM 915 C C . SER A 1 123 ? 42.041 19.725 1.391 1.00 32.16 123 SER A C 1
ATOM 917 O O . SER A 1 123 ? 42.552 20.179 0.372 1.00 32.16 123 SER A O 1
ATOM 919 N N . HIS A 1 124 ? 42.086 20.371 2.558 1.00 31.64 124 HIS A N 1
ATOM 920 C CA . HIS A 1 124 ? 43.128 21.358 2.846 1.00 31.64 124 HIS A CA 1
ATOM 921 C C . HIS A 1 124 ? 43.534 21.347 4.330 1.00 31.64 124 HIS A C 1
ATOM 923 O O . HIS A 1 124 ? 42.800 21.764 5.215 1.00 31.64 124 HIS A O 1
ATOM 929 N N . THR A 1 125 ? 44.723 20.778 4.535 1.00 28.17 125 THR A N 1
ATOM 930 C CA . THR A 1 125 ? 45.822 21.100 5.461 1.00 28.17 125 THR A CA 1
ATOM 931 C C . THR A 1 125 ? 45.541 21.809 6.798 1.00 28.17 125 THR A C 1
ATOM 933 O O . THR A 1 125 ? 45.059 22.933 6.852 1.00 28.17 125 THR A O 1
ATOM 936 N N . GLN A 1 126 ? 46.011 21.137 7.858 1.00 36.16 126 GLN A N 1
ATOM 937 C CA . GLN A 1 126 ? 46.312 21.601 9.221 1.00 36.16 126 GLN A CA 1
ATOM 938 C C . GLN A 1 126 ? 46.843 23.043 9.326 1.00 36.16 126 GLN A C 1
ATOM 940 O O . GLN A 1 126 ? 47.842 23.353 8.684 1.00 36.16 126 GLN A O 1
ATOM 945 N N . ASP A 1 127 ? 46.317 23.824 10.279 1.00 27.92 127 ASP A N 1
ATOM 946 C CA . ASP A 1 127 ? 47.173 24.369 11.343 1.00 27.92 127 ASP A CA 1
ATOM 947 C C . ASP A 1 127 ? 46.403 24.708 12.642 1.00 27.92 127 ASP A C 1
ATOM 949 O O . ASP A 1 127 ? 45.312 25.269 12.633 1.00 27.92 127 ASP A O 1
ATOM 953 N N . SER A 1 128 ? 47.028 24.274 13.733 1.00 32.38 128 SER A N 1
ATOM 954 C CA . SER A 1 128 ? 47.012 24.644 15.154 1.00 32.38 128 SER A CA 1
ATOM 955 C C . SER A 1 128 ? 45.885 25.469 15.809 1.00 32.38 128 SER A C 1
ATOM 957 O O . SER A 1 128 ? 45.677 26.638 15.517 1.00 32.38 128 SER A O 1
ATOM 959 N N . ALA A 1 129 ? 45.354 24.847 16.875 1.00 35.59 129 ALA A N 1
ATOM 960 C CA . ALA A 1 129 ? 45.063 25.378 18.217 1.00 35.59 129 ALA A CA 1
ATOM 961 C C . ALA A 1 129 ? 44.119 26.587 18.383 1.00 35.59 129 ALA A C 1
ATOM 963 O O . ALA A 1 129 ? 44.439 27.697 17.985 1.00 35.59 129 ALA A O 1
ATOM 964 N N . SER A 1 130 ? 43.020 26.377 19.126 1.00 33.31 130 SER A N 1
ATOM 965 C CA . SER A 1 130 ? 42.768 27.060 20.410 1.00 33.31 130 SER A CA 1
ATOM 966 C C . SER A 1 130 ? 41.406 26.672 21.007 1.00 33.31 130 SER A C 1
ATOM 968 O O . SER A 1 130 ? 40.367 26.844 20.385 1.00 33.31 130 SER A O 1
ATOM 970 N N . GLU A 1 131 ? 41.474 26.116 22.219 1.00 31.69 131 GLU A N 1
ATOM 971 C CA . GLU A 1 131 ? 40.573 26.282 23.372 1.00 31.69 131 GLU A CA 1
ATOM 972 C C . GLU A 1 131 ? 39.068 26.541 23.145 1.00 31.69 131 GLU A C 1
ATOM 974 O O . GLU A 1 131 ? 38.645 27.616 22.729 1.00 31.69 131 GLU A O 1
ATOM 979 N N . TRP A 1 132 ? 38.244 25.578 23.570 1.00 30.78 132 TRP A N 1
ATOM 980 C CA . TRP A 1 132 ? 36.839 25.813 23.906 1.00 30.78 132 TRP A CA 1
ATOM 981 C C . TRP A 1 132 ? 36.736 26.431 25.307 1.00 30.78 132 TRP A C 1
ATOM 983 O O . TRP A 1 132 ? 37.225 25.816 26.257 1.00 30.78 132 TRP A O 1
ATOM 993 N N . PRO A 1 133 ? 36.005 27.541 25.492 1.00 35.44 133 PRO A N 1
ATOM 994 C CA . PRO A 1 133 ? 35.306 27.798 26.733 1.00 35.44 133 PRO A CA 1
ATOM 995 C C . PRO A 1 133 ? 33.830 27.430 26.564 1.00 35.44 133 PRO A C 1
ATOM 997 O O . PRO A 1 133 ? 33.135 27.902 25.664 1.00 35.44 133 PRO A O 1
ATOM 1000 N N . GLU A 1 134 ? 33.357 26.577 27.464 1.00 42.12 134 GLU A N 1
ATOM 1001 C CA . GLU A 1 134 ? 31.939 26.344 27.697 1.00 42.12 134 GLU A CA 1
ATOM 1002 C C . GLU A 1 134 ? 31.241 27.670 28.035 1.00 42.12 134 GLU A C 1
ATOM 1004 O O . GLU A 1 134 ? 31.659 28.409 28.927 1.00 42.12 134 GLU A O 1
ATOM 1009 N N . GLY A 1 135 ? 30.160 27.962 27.316 1.00 36.03 135 GLY A N 1
ATOM 1010 C CA . GLY A 1 135 ? 29.313 29.129 27.529 1.00 36.03 135 GLY A CA 1
ATOM 1011 C C . GLY A 1 135 ? 27.887 28.796 27.117 1.00 36.03 135 GLY A C 1
ATOM 1012 O O . GLY A 1 135 ? 27.504 28.958 25.964 1.00 36.03 135 GLY A O 1
ATOM 1013 N N . ASN A 1 136 ? 27.129 28.258 28.066 1.00 47.94 136 ASN A N 1
ATOM 1014 C CA . ASN A 1 136 ? 25.679 28.118 28.007 1.00 47.94 136 ASN A CA 1
ATOM 1015 C C . ASN A 1 136 ? 25.038 29.484 27.723 1.00 47.94 136 ASN A C 1
ATOM 1017 O O . ASN A 1 136 ? 25.242 30.357 28.552 1.00 47.94 136 ASN A O 1
ATOM 1021 N N . ASP A 1 137 ? 24.284 29.650 26.624 1.00 42.00 137 ASP A N 1
ATOM 1022 C CA . ASP A 1 137 ? 23.135 30.573 26.556 1.00 42.00 137 ASP A CA 1
ATOM 1023 C C . ASP A 1 137 ? 22.302 30.440 25.256 1.00 42.00 137 ASP A C 1
ATOM 1025 O O . ASP A 1 137 ? 22.686 30.859 24.168 1.00 42.00 137 ASP A O 1
ATOM 1029 N N . SER A 1 138 ? 21.084 29.917 25.428 1.00 43.16 138 SER A N 1
ATOM 1030 C CA . SER A 1 138 ? 19.863 30.088 24.616 1.00 43.16 138 SER A CA 1
ATOM 1031 C C . SER A 1 138 ? 19.867 29.743 23.109 1.00 43.16 138 SER A C 1
ATOM 1033 O O . SER A 1 138 ? 20.385 30.449 22.246 1.00 43.16 138 SER A O 1
ATOM 1035 N N . VAL A 1 139 ? 19.095 28.706 22.769 1.00 49.47 139 VAL A N 1
ATOM 1036 C CA . VAL A 1 139 ? 18.517 28.506 21.432 1.00 49.47 139 VAL A CA 1
ATOM 1037 C C . VAL A 1 139 ? 17.551 29.668 21.155 1.00 49.47 139 VAL A C 1
ATOM 1039 O O . VAL A 1 139 ? 16.459 29.705 21.717 1.00 49.47 139 VAL A O 1
ATOM 1042 N N . GLY A 1 140 ? 17.956 30.637 20.326 1.00 53.62 140 GLY A N 1
ATOM 1043 C CA . GLY A 1 140 ? 17.074 31.750 19.944 1.00 53.62 140 GLY A CA 1
ATOM 1044 C C . GLY A 1 140 ? 17.688 32.994 19.287 1.00 53.62 140 GLY A C 1
ATOM 1045 O O . GLY A 1 140 ? 16.932 33.912 18.984 1.00 53.62 140 GLY A O 1
ATOM 1046 N N . SER A 1 141 ? 19.000 33.077 19.035 1.00 53.56 141 SER A N 1
ATOM 1047 C CA . SER A 1 141 ? 19.635 34.330 18.567 1.00 53.56 141 SER A CA 1
ATOM 1048 C C . SER A 1 141 ? 20.247 34.302 17.157 1.00 53.56 141 SER A C 1
ATOM 1050 O O . SER A 1 141 ? 21.054 35.167 16.816 1.00 53.56 141 SER A O 1
ATOM 1052 N N . ALA A 1 142 ? 19.841 33.381 16.280 1.00 56.78 142 ALA A N 1
ATOM 1053 C CA . ALA A 1 142 ? 20.291 33.401 14.886 1.00 56.78 142 ALA A CA 1
ATOM 1054 C C . ALA A 1 142 ? 19.499 34.434 14.056 1.00 56.78 142 ALA A C 1
ATOM 1056 O O . ALA A 1 142 ? 18.565 34.097 13.330 1.00 56.78 142 ALA A O 1
ATOM 1057 N N . ALA A 1 143 ? 19.867 35.714 14.147 1.00 55.75 143 ALA A N 1
ATOM 1058 C CA . ALA A 1 143 ? 19.399 36.724 13.200 1.00 55.75 143 ALA A CA 1
ATOM 1059 C C . ALA A 1 143 ? 20.137 36.543 11.860 1.00 55.75 143 ALA A C 1
ATOM 1061 O O . ALA A 1 143 ? 21.232 37.071 11.671 1.00 55.75 143 ALA A O 1
ATOM 1062 N N . MET A 1 144 ? 19.545 35.789 10.926 1.00 68.12 144 MET A N 1
ATOM 1063 C CA . MET A 1 144 ? 20.009 35.744 9.535 1.00 68.12 144 MET A CA 1
ATOM 1064 C C . MET A 1 144 ? 19.967 37.158 8.939 1.00 68.12 144 MET A C 1
ATOM 1066 O O . MET A 1 144 ? 18.895 37.741 8.784 1.00 68.12 144 MET A O 1
ATOM 1070 N N . ARG A 1 145 ? 21.131 37.722 8.601 1.00 70.31 145 ARG A N 1
ATOM 1071 C CA . ARG A 1 145 ? 21.237 38.982 7.857 1.00 70.31 145 ARG A CA 1
ATOM 1072 C C . ARG A 1 145 ? 21.560 38.663 6.404 1.00 70.31 145 ARG A C 1
ATOM 1074 O O . ARG A 1 145 ? 22.664 38.225 6.105 1.00 70.31 145 ARG A O 1
ATOM 1081 N N . ILE A 1 146 ? 20.588 38.870 5.522 1.00 73.19 146 ILE A N 1
ATOM 1082 C CA . ILE A 1 146 ? 20.773 38.762 4.073 1.00 73.19 146 ILE A CA 1
ATOM 1083 C C . ILE A 1 146 ? 21.027 40.170 3.534 1.00 73.19 146 ILE A C 1
ATOM 1085 O O . ILE A 1 146 ? 20.189 41.057 3.692 1.00 73.19 146 ILE A O 1
ATOM 1089 N N . ASP A 1 147 ? 22.190 40.375 2.919 1.00 71.88 147 ASP A N 1
ATOM 1090 C CA . ASP A 1 147 ? 22.534 41.612 2.222 1.00 71.88 147 ASP A CA 1
ATOM 1091 C C . ASP A 1 147 ? 22.007 41.560 0.780 1.00 71.88 147 ASP A C 1
ATOM 1093 O O . ASP A 1 147 ? 22.434 40.734 -0.028 1.00 71.88 147 ASP A O 1
ATOM 1097 N N . LEU A 1 148 ? 21.046 42.431 0.467 1.00 71.44 148 LEU A N 1
ATOM 1098 C CA . LEU A 1 148 ? 20.380 42.501 -0.838 1.00 71.44 148 LEU A CA 1
ATOM 1099 C C . LEU A 1 148 ? 20.989 43.555 -1.770 1.00 71.44 148 LEU A C 1
ATOM 1101 O O . LEU A 1 148 ? 20.468 43.782 -2.862 1.00 71.44 148 LEU A O 1
ATOM 1105 N N . SER A 1 149 ? 22.106 44.177 -1.390 1.00 70.25 149 SER A N 1
ATOM 1106 C CA . SER A 1 149 ? 22.754 45.232 -2.182 1.00 70.25 149 SER A CA 1
ATOM 1107 C C . SER A 1 149 ? 23.288 44.769 -3.548 1.00 70.25 149 SER A C 1
ATOM 1109 O O . SER A 1 149 ? 23.659 45.601 -4.374 1.00 70.25 149 SER A O 1
ATOM 1111 N N . ARG A 1 150 ? 23.283 43.457 -3.832 1.00 61.69 150 ARG A N 1
ATOM 1112 C CA . ARG A 1 150 ? 23.718 42.878 -5.115 1.00 61.69 150 ARG A CA 1
ATOM 1113 C C . ARG A 1 150 ? 22.578 42.554 -6.095 1.00 61.69 150 ARG A C 1
ATOM 1115 O O . ARG A 1 150 ? 22.863 42.208 -7.238 1.00 61.69 150 ARG A O 1
ATOM 1122 N N . ILE A 1 151 ? 21.305 42.686 -5.710 1.00 66.44 151 ILE A N 1
ATOM 1123 C CA . ILE A 1 151 ? 20.187 42.556 -6.664 1.00 66.44 151 ILE A CA 1
ATOM 1124 C C . ILE A 1 151 ? 20.020 43.905 -7.377 1.00 66.44 151 ILE A C 1
ATOM 1126 O O . ILE A 1 151 ? 19.146 44.709 -7.061 1.00 66.44 151 ILE A O 1
ATOM 1130 N N . GLY A 1 152 ? 20.944 44.186 -8.296 1.00 53.81 152 GLY A N 1
ATOM 1131 C CA . GLY A 1 152 ? 20.898 45.345 -9.179 1.00 53.81 152 GLY A CA 1
ATOM 1132 C C . GLY A 1 152 ? 19.881 45.119 -10.292 1.00 53.81 152 GLY A C 1
ATOM 1133 O O . GLY A 1 152 ? 20.073 44.247 -11.134 1.00 53.81 152 GLY A O 1
ATOM 1134 N N . GLY A 1 153 ? 18.798 45.894 -10.277 1.00 56.91 153 GLY A N 1
ATOM 1135 C CA . GLY A 1 153 ? 17.860 45.996 -11.387 1.00 56.91 153 GLY A CA 1
ATOM 1136 C C . GLY A 1 153 ? 18.261 47.130 -12.326 1.00 56.91 153 GLY A C 1
ATOM 1137 O O . GLY A 1 153 ? 18.090 48.295 -11.971 1.00 56.91 153 GLY A O 1
ATOM 1138 N N . THR A 1 154 ? 18.752 46.764 -13.507 1.00 48.12 154 THR A N 1
ATOM 1139 C CA . THR A 1 154 ? 18.596 47.484 -14.783 1.00 48.12 154 THR A CA 1
ATOM 1140 C C . THR A 1 154 ? 18.602 46.459 -15.898 1.00 48.12 154 THR A C 1
ATOM 1142 O O . THR A 1 154 ? 19.567 45.660 -15.911 1.00 48.12 154 THR A O 1
#

Secondary structure (DSSP, 8-state):
----SSHHHHHHHHHHHBTTB-EEETTTTEEESTT-SSGGG--GGGGSHHHHHHHHHHHHHHHHHHHHHHTT----TTTHHHHHHHHHHHHHHSEETTEETTSPPTT-PPP--------------------PPP----TT--------TT----

Radius of gyration: 24.72 Å; chains: 1; bounding box: 65×64×46 Å

Foldseek 3Di:
DDDDPDLVSVLVVCQVCAVVDFQFEEDLRHTPNAVDDHSVVDDSCCNVHVSVVVNSVQLLVQLLVVLCVVVVVDPDPVCSVVSNVLSVVCSVVCDDPNDRSSHDDPPDGDDPPDPPDPPPDDDDDDDDDDDDDDDDDDDDPPPDDDDPPPPDDD

Sequence (154 aa):
MPKATSAGEAMAIVRQYVGQAVVRVGLTQFPVGVGVKNAADLQPDLVDACENLRKGTSMFAKVLRIVAKSYGNPESDDVIPQIFEDAVYAWKTGEFEGVSVLAPDPGGSVATEEVLRSDDRDSHTQDSASEWPEGNDSVGSAAMRIDLSRIGGT

pLDDT: mean 74.68, std 22.28, range [27.92, 97.19]